Protein AF-A0A8R2B9D4-F1 (afdb_monomer_lite)

Foldseek 3Di:
DDPVVVVVVVVVVVVVVVVVVVPPPPDDPQAADQFQVSDDPQWTFDADPDAQGHTHTDGDDDPPDDDDPPPVVDAFDFDWHAHPVRDIDTHRD

Sequence (93 aa):
MNTNIMGKLSLVAVTILVATVAAYPSKPSFLGCQSSEDCGMDECCVLGMMRYSVPTCRPLGEEGDTCRPNSGDVQPQNVTVTYPDGSSADLYV

Secondary structure (DSSP, 8-state):
--HHHHHHHHHHHHHHHHHHHHHS-SS-TT---SBGGGS-TTEEEE--SSTTPPPEEEEPPPTT--PPTTTTT----EEEEE-TTS-EEEEE-

InterPro domains:
  IPR023569 Prokineticin domain [PF06607] (13-74)

Structure (mmCIF, N/CA/C/O backbone):
data_AF-A0A8R2B9D4-F1
#
_entry.id   AF-A0A8R2B9D4-F1
#
loop_
_atom_site.group_PDB
_atom_site.id
_atom_site.type_symbol
_atom_site.label_atom_id
_atom_site.label_alt_id
_atom_site.label_comp_id
_atom_site.label_asym_id
_atom_site.label_entity_id
_atom_site.label_seq_id
_atom_site.pdbx_PDB_ins_code
_atom_site.Cartn_x
_atom_site.Cartn_y
_atom_site.Cartn_z
_atom_site.occupancy
_atom_site.B_iso_or_equiv
_atom_site.auth_seq_id
_atom_site.auth_comp_id
_atom_site.auth_asym_id
_atom_site.auth_atom_id
_atom_site.pdbx_PDB_model_num
ATOM 1 N N . MET A 1 1 ? 1.438 21.788 -50.407 1.00 53.47 1 MET A N 1
ATOM 2 C CA . MET A 1 1 ? 0.931 21.199 -49.146 1.00 53.47 1 MET A CA 1
ATOM 3 C C . MET A 1 1 ? 0.989 22.282 -48.077 1.00 53.47 1 MET A C 1
ATOM 5 O O . MET A 1 1 ? 2.024 22.917 -47.956 1.00 53.47 1 MET A O 1
ATOM 9 N N . ASN A 1 2 ? -0.133 22.601 -47.429 1.00 56.62 2 ASN A N 1
ATOM 10 C CA . ASN A 1 2 ? -0.308 23.854 -46.682 1.00 56.62 2 ASN A CA 1
ATOM 11 C C . ASN A 1 2 ? 0.328 23.760 -45.279 1.00 56.62 2 ASN A C 1
ATOM 13 O O . ASN A 1 2 ? -0.029 22.865 -44.515 1.00 56.62 2 ASN A O 1
ATOM 17 N N . THR A 1 3 ? 1.232 24.672 -44.911 1.00 63.44 3 THR A N 1
ATOM 18 C CA . THR A 1 3 ? 1.980 24.657 -43.630 1.00 63.44 3 THR A CA 1
ATOM 19 C C . THR A 1 3 ? 1.054 24.632 -42.404 1.00 63.44 3 THR A C 1
ATOM 21 O O . THR A 1 3 ? 1.354 24.004 -41.392 1.00 63.44 3 THR A O 1
ATOM 24 N N . ASN A 1 4 ? -0.139 25.219 -42.541 1.00 65.94 4 ASN A N 1
ATOM 25 C CA . ASN A 1 4 ? -1.204 25.219 -41.534 1.00 65.94 4 ASN A CA 1
ATOM 26 C C . ASN A 1 4 ? -1.827 23.834 -41.276 1.00 65.94 4 ASN A C 1
ATOM 28 O O . ASN A 1 4 ? -2.307 23.568 -40.177 1.00 65.94 4 ASN A O 1
ATOM 32 N N . ILE A 1 5 ? -1.837 22.950 -42.277 1.00 65.75 5 ILE A N 1
ATOM 33 C CA . ILE A 1 5 ? -2.371 21.585 -42.159 1.00 65.75 5 ILE A CA 1
ATOM 34 C C . ILE A 1 5 ? -1.359 20.690 -41.437 1.00 65.75 5 ILE A C 1
ATOM 36 O O . ILE A 1 5 ? -1.740 19.960 -40.526 1.00 65.75 5 ILE A O 1
ATOM 40 N N . MET A 1 6 ? -0.069 20.817 -41.766 1.00 63.06 6 MET A N 1
ATOM 41 C CA . MET A 1 6 ? 1.009 20.053 -41.124 1.00 63.06 6 MET A CA 1
ATOM 42 C C . MET A 1 6 ? 1.119 20.362 -39.620 1.00 63.06 6 MET A C 1
ATOM 44 O O . MET A 1 6 ? 1.242 19.450 -38.808 1.00 63.06 6 MET A O 1
ATOM 48 N N . GLY A 1 7 ? 0.996 21.640 -39.235 1.00 70.94 7 GLY A N 1
ATOM 49 C CA . GLY A 1 7 ? 1.021 22.057 -37.827 1.00 70.94 7 GLY A CA 1
ATOM 50 C C . GLY A 1 7 ? -0.161 21.524 -37.011 1.00 70.94 7 GLY A C 1
ATOM 51 O O . GLY A 1 7 ? 0.023 21.089 -35.877 1.00 70.94 7 GLY A O 1
ATOM 52 N N . LYS A 1 8 ? -1.365 21.482 -37.601 1.00 75.62 8 LYS A N 1
ATOM 53 C CA . LYS A 1 8 ? -2.556 20.903 -36.956 1.00 75.62 8 LYS A CA 1
ATOM 54 C C . LYS A 1 8 ? -2.450 19.384 -36.796 1.00 75.62 8 LYS A C 1
ATOM 56 O O . LYS A 1 8 ? -2.819 18.873 -35.745 1.00 75.62 8 LYS A O 1
ATOM 61 N N . LEU A 1 9 ? -1.910 18.682 -37.794 1.00 74.50 9 LEU A N 1
ATOM 62 C CA . LEU A 1 9 ? -1.646 17.238 -37.725 1.00 74.50 9 LEU A CA 1
ATOM 63 C C . LEU A 1 9 ? -0.643 16.887 -36.617 1.00 74.50 9 LEU A C 1
ATOM 65 O O . LEU A 1 9 ? -0.902 15.967 -35.845 1.00 74.50 9 LEU A O 1
ATOM 69 N N . SER A 1 10 ? 0.444 17.654 -36.479 1.00 78.94 10 SER A N 1
ATOM 70 C CA . SER A 1 10 ? 1.395 17.477 -35.371 1.00 78.94 10 SER A CA 1
ATOM 71 C C . SER A 1 10 ? 0.752 17.703 -34.003 1.00 78.94 10 SER A C 1
ATOM 73 O O . SER A 1 10 ? 0.984 16.926 -33.084 1.00 78.94 10 SER A O 1
ATOM 75 N N . LEU A 1 11 ? -0.080 18.739 -33.858 1.00 81.88 11 LEU A N 1
ATOM 76 C CA . LEU A 1 11 ? -0.754 19.036 -32.591 1.00 81.88 11 LEU A CA 1
ATOM 77 C C . LEU A 1 11 ? -1.718 17.916 -32.177 1.00 81.88 11 LEU A C 1
ATOM 79 O O . LEU A 1 11 ? -1.718 17.515 -31.019 1.00 81.88 11 LEU A O 1
ATOM 83 N N . VAL A 1 12 ? -2.484 17.379 -33.131 1.00 85.31 12 VAL A N 1
ATOM 84 C CA . VAL A 1 12 ? -3.389 16.241 -32.901 1.00 85.31 12 VAL A CA 1
ATOM 85 C C . VAL A 1 12 ? -2.612 14.974 -32.535 1.00 85.31 12 VAL A C 1
ATOM 87 O O . VAL A 1 12 ? -3.015 14.242 -31.638 1.00 85.31 12 VAL A O 1
ATOM 90 N N . ALA A 1 13 ? -1.478 14.713 -33.187 1.00 82.81 13 ALA A N 1
ATOM 91 C CA . ALA A 1 13 ? -0.651 13.556 -32.855 1.00 82.81 13 ALA A CA 1
ATOM 92 C C . ALA A 1 13 ? -0.100 13.638 -31.420 1.00 82.81 13 ALA A C 1
ATOM 94 O O . ALA A 1 13 ? -0.147 12.650 -30.691 1.00 82.81 13 ALA A O 1
ATOM 95 N N . VAL A 1 14 ? 0.365 14.817 -30.992 1.00 85.50 14 VAL A N 1
ATOM 96 C CA . VAL A 1 14 ? 0.884 15.035 -29.631 1.00 85.50 14 VAL A CA 1
ATOM 97 C C . VAL A 1 14 ? -0.216 14.879 -28.582 1.00 85.50 14 VAL A C 1
ATOM 99 O O . VAL A 1 14 ? 0.011 14.227 -27.565 1.00 85.50 14 VAL A O 1
ATOM 102 N N . THR A 1 15 ? -1.416 15.418 -28.815 1.00 82.19 15 THR A N 1
ATOM 103 C CA . THR A 1 15 ? -2.524 15.280 -27.856 1.00 82.19 15 THR A CA 1
ATOM 104 C C . THR A 1 15 ? -2.993 13.835 -27.715 1.00 82.19 15 THR A C 1
ATOM 106 O O . THR A 1 15 ? -3.253 13.398 -26.595 1.00 82.19 15 THR A O 1
ATOM 109 N N . ILE A 1 16 ? -3.040 13.070 -28.811 1.00 83.31 16 ILE A N 1
ATOM 110 C CA . ILE A 1 16 ? -3.340 11.632 -28.767 1.00 83.31 16 ILE A CA 1
ATOM 111 C C . ILE A 1 16 ? -2.278 10.895 -27.948 1.00 83.31 16 ILE A C 1
ATOM 113 O O . ILE A 1 16 ? -2.622 10.098 -27.078 1.00 83.31 16 ILE A O 1
ATOM 117 N N . LEU A 1 17 ? -0.995 11.192 -28.174 1.00 81.00 17 LEU A N 1
ATOM 118 C CA . LEU A 1 17 ? 0.099 10.550 -27.450 1.00 81.00 17 LEU A CA 1
ATOM 119 C C . LEU A 1 17 ? -0.012 10.804 -25.941 1.00 81.00 17 LEU A C 1
ATOM 121 O O . LEU A 1 17 ? -0.009 9.845 -25.176 1.00 81.00 17 LEU A O 1
ATOM 125 N N . VAL A 1 18 ? -0.228 12.055 -25.517 1.00 80.19 18 VAL A N 1
ATOM 126 C CA . VAL A 1 18 ? -0.400 12.428 -24.098 1.00 80.19 18 VAL A CA 1
ATOM 127 C C . VAL A 1 18 ? -1.608 11.730 -23.461 1.00 80.19 18 VAL A C 1
ATOM 129 O O . VAL A 1 18 ? -1.497 11.203 -22.354 1.00 80.19 18 VAL A O 1
ATOM 132 N N . ALA A 1 19 ? -2.742 11.670 -24.164 1.00 75.75 19 ALA A N 1
ATOM 133 C CA . ALA A 1 19 ? -3.940 10.994 -23.671 1.00 75.75 19 ALA A CA 1
ATOM 134 C C . ALA A 1 19 ? -3.719 9.486 -23.476 1.00 75.75 19 ALA A C 1
ATOM 136 O O . ALA A 1 19 ? -4.200 8.921 -22.497 1.00 75.75 19 ALA A O 1
ATOM 137 N N . THR A 1 20 ? -2.959 8.838 -24.368 1.00 74.81 20 THR A N 1
ATOM 138 C CA . THR A 1 20 ? -2.646 7.414 -24.202 1.00 74.81 20 THR A CA 1
ATOM 139 C C . THR A 1 20 ? -1.786 7.162 -22.968 1.00 74.81 20 THR A C 1
ATOM 141 O O . THR A 1 20 ? -2.127 6.264 -22.211 1.00 74.81 20 THR A O 1
ATOM 144 N N . VAL A 1 21 ? -0.753 7.977 -22.694 1.00 71.75 21 VAL A N 1
ATOM 145 C CA . VAL A 1 21 ? 0.118 7.794 -21.509 1.00 71.75 21 VAL A CA 1
ATOM 146 C C . VAL A 1 21 ? -0.665 7.874 -20.198 1.00 71.75 21 VAL A C 1
ATOM 148 O O . VAL A 1 21 ? -0.430 7.075 -19.301 1.00 71.75 21 VAL A O 1
ATOM 151 N N . ALA A 1 22 ? -1.625 8.798 -20.114 1.00 68.75 22 ALA A N 1
ATOM 152 C CA . ALA A 1 22 ? -2.488 8.959 -18.944 1.00 68.75 22 ALA A CA 1
ATOM 153 C C . ALA A 1 22 ? -3.517 7.824 -18.772 1.00 68.75 22 ALA A C 1
ATOM 155 O O . ALA A 1 22 ? -4.014 7.616 -17.670 1.00 68.75 22 ALA A O 1
ATOM 156 N N . ALA A 1 23 ? -3.852 7.111 -19.852 1.00 65.31 23 ALA A N 1
ATOM 157 C CA . ALA A 1 23 ? -4.829 6.026 -19.845 1.00 65.31 23 ALA A CA 1
ATOM 158 C C . ALA A 1 23 ? -4.203 4.633 -19.666 1.00 65.31 23 ALA A C 1
ATOM 160 O O . ALA A 1 23 ? -4.943 3.673 -19.438 1.00 65.31 23 ALA A O 1
ATOM 161 N N . TYR A 1 24 ? -2.875 4.486 -19.778 1.00 67.06 24 TYR A N 1
ATOM 162 C CA . TYR A 1 24 ? -2.247 3.204 -19.466 1.00 67.06 24 TYR A CA 1
ATOM 163 C C . TYR A 1 24 ? -2.423 2.914 -17.976 1.00 67.06 24 TYR A C 1
ATOM 165 O O . TYR A 1 24 ? -2.079 3.763 -17.150 1.00 67.06 24 TYR A O 1
ATOM 173 N N . PRO A 1 25 ? -2.938 1.725 -17.616 1.00 64.31 25 PRO A N 1
ATOM 174 C CA . PRO A 1 25 ? -3.023 1.337 -16.223 1.00 64.31 25 PRO A CA 1
ATOM 175 C C . PRO A 1 25 ? -1.604 1.315 -15.655 1.00 64.31 25 PRO A C 1
ATOM 177 O O . PRO A 1 25 ? -0.767 0.513 -16.065 1.00 64.31 25 PRO A O 1
ATOM 180 N N . SER A 1 26 ? -1.339 2.219 -14.717 1.00 67.50 26 SER A N 1
ATOM 181 C CA . SER A 1 26 ? -0.070 2.303 -13.992 1.00 67.50 26 SER A CA 1
ATOM 182 C C . SER A 1 26 ? 0.142 1.121 -13.045 1.00 67.50 26 SER A C 1
ATOM 184 O O . SER A 1 26 ? 1.246 0.944 -12.537 1.00 67.50 26 SER A O 1
ATOM 186 N N . LYS A 1 27 ? -0.899 0.304 -12.823 1.00 73.12 27 LYS A N 1
ATOM 187 C CA . LYS A 1 27 ? -0.880 -0.835 -11.907 1.00 73.12 27 LYS A CA 1
ATOM 188 C C . LYS A 1 27 ? -0.927 -2.188 -12.629 1.00 73.12 27 LYS A C 1
ATOM 190 O O . LYS A 1 27 ? -1.596 -2.305 -13.662 1.00 73.12 27 LYS A O 1
ATOM 195 N N . PRO A 1 28 ? -0.302 -3.236 -12.061 1.00 78.94 28 PRO A N 1
ATOM 196 C CA . PRO A 1 28 ? -0.488 -4.604 -12.531 1.00 78.94 28 PRO A CA 1
ATOM 197 C C . PRO A 1 28 ? -1.972 -4.998 -12.519 1.00 78.94 28 PRO A C 1
ATOM 199 O O . PRO A 1 28 ? -2.710 -4.660 -11.595 1.00 78.94 28 PRO A O 1
ATOM 202 N N . SER A 1 29 ? -2.425 -5.744 -13.529 1.00 80.94 29 SER A N 1
ATOM 203 C CA . SER A 1 29 ? -3.842 -6.122 -13.677 1.00 80.94 29 SER A CA 1
ATOM 204 C C . SER A 1 29 ? -4.362 -7.037 -12.564 1.00 80.94 29 SER A C 1
ATOM 206 O O . SER A 1 29 ? -5.565 -7.087 -12.326 1.00 80.94 29 SER A O 1
ATOM 208 N N . PHE A 1 30 ? -3.468 -7.745 -11.874 1.00 84.06 30 PHE A N 1
ATOM 209 C CA . PHE A 1 30 ? -3.794 -8.588 -10.724 1.00 84.06 30 PHE A CA 1
ATOM 210 C C . PHE A 1 30 ? -3.863 -7.811 -9.399 1.00 84.06 30 PHE A C 1
ATOM 212 O O . PHE A 1 30 ? -4.206 -8.393 -8.371 1.00 84.06 30 PHE A O 1
ATOM 219 N N . LEU A 1 31 ? -3.500 -6.524 -9.391 1.00 88.12 31 LEU A N 1
ATOM 220 C CA . LEU A 1 31 ? -3.433 -5.713 -8.182 1.00 88.12 31 LEU A CA 1
ATOM 221 C C . LEU A 1 31 ? -4.844 -5.266 -7.762 1.00 88.12 31 LEU A C 1
ATOM 223 O O . LEU A 1 31 ? -5.529 -4.577 -8.525 1.00 88.12 31 LEU A O 1
ATOM 227 N N . GLY A 1 32 ? -5.263 -5.629 -6.545 1.00 90.06 32 GLY A N 1
ATOM 228 C CA . GLY A 1 32 ? -6.579 -5.281 -6.000 1.00 90.06 32 GLY A CA 1
ATOM 229 C C . GLY A 1 32 ? -6.742 -3.773 -5.793 1.00 90.06 32 GLY A C 1
ATOM 230 O O . GLY A 1 32 ? -7.303 -3.090 -6.652 1.00 90.06 32 GLY A O 1
ATOM 231 N N . CYS A 1 33 ? -6.206 -3.256 -4.687 1.00 92.94 33 CYS A N 1
ATOM 232 C CA . CYS A 1 33 ? -6.231 -1.833 -4.320 1.00 92.94 33 CYS A CA 1
ATOM 233 C C . CYS A 1 33 ? -4.809 -1.251 -4.191 1.00 92.94 33 CYS A C 1
ATOM 235 O O . CYS A 1 33 ? -3.852 -1.994 -3.981 1.00 92.94 33 CYS A O 1
ATOM 237 N N . GLN A 1 34 ? -4.660 0.064 -4.350 1.00 92.88 34 GLN A N 1
ATOM 238 C CA . GLN A 1 34 ? -3.421 0.816 -4.102 1.00 92.88 34 GLN A CA 1
ATOM 239 C C . GLN A 1 34 ? -3.537 1.711 -2.870 1.00 92.88 34 GLN A C 1
ATOM 241 O O . GLN A 1 34 ? -2.556 1.850 -2.145 1.00 92.88 34 GLN A O 1
ATOM 246 N N . SER A 1 35 ? -4.716 2.278 -2.615 1.00 92.69 35 SER A N 1
ATOM 247 C CA . SER A 1 35 ? -5.031 3.001 -1.382 1.00 92.69 35 SER A CA 1
ATOM 248 C C . 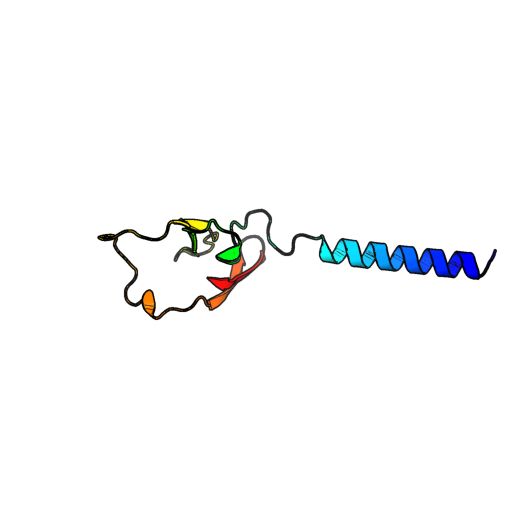SER A 1 35 ? -6.428 2.637 -0.884 1.00 92.69 35 SER A C 1
ATOM 250 O O . SER A 1 35 ? -7.222 2.022 -1.598 1.00 92.69 35 SER A O 1
ATOM 252 N N . SER A 1 36 ? -6.753 3.012 0.354 1.00 93.44 36 SER A N 1
ATOM 253 C CA . SER A 1 36 ? -8.106 2.822 0.900 1.00 93.44 36 SER A CA 1
ATOM 254 C C . SER A 1 36 ? -9.183 3.617 0.148 1.00 93.44 36 SER A C 1
ATOM 256 O O . SER A 1 36 ? -10.356 3.297 0.278 1.00 93.44 36 SER A O 1
ATOM 258 N N . GLU A 1 37 ? -8.810 4.605 -0.674 1.00 92.94 37 GLU A N 1
ATOM 259 C CA . GLU A 1 37 ? -9.749 5.347 -1.533 1.00 92.94 37 GLU A CA 1
ATOM 260 C C . GLU A 1 37 ? -10.279 4.492 -2.695 1.00 92.94 37 GLU A C 1
ATOM 262 O O . GLU A 1 37 ? -11.315 4.816 -3.273 1.00 92.94 37 GLU A O 1
ATOM 267 N N . ASP A 1 38 ? -9.597 3.387 -3.019 1.00 92.94 38 ASP A N 1
ATOM 268 C CA . ASP A 1 38 ? -10.068 2.402 -3.996 1.00 92.94 38 ASP A CA 1
ATOM 269 C C . ASP A 1 38 ? -11.173 1.484 -3.425 1.00 92.94 38 ASP A C 1
ATOM 271 O O . ASP A 1 38 ? -11.760 0.696 -4.172 1.00 92.94 38 ASP A O 1
ATOM 275 N N . CYS A 1 39 ? -11.431 1.540 -2.112 1.00 94.12 39 CYS A N 1
ATOM 276 C CA . CYS A 1 39 ? -12.334 0.643 -1.388 1.00 94.12 39 CYS A CA 1
ATOM 277 C C . CYS A 1 39 ? -13.651 1.333 -0.976 1.00 94.12 39 CYS A C 1
ATOM 279 O O . CYS A 1 39 ? -13.824 2.543 -1.132 1.00 94.12 39 CYS A O 1
ATOM 281 N N . GLY A 1 40 ? -14.619 0.553 -0.475 1.00 95.00 40 GLY A N 1
ATOM 282 C CA . GLY A 1 40 ? -15.872 1.091 0.060 1.00 95.00 40 GLY A CA 1
ATOM 283 C C . GLY A 1 40 ? -15.684 1.960 1.313 1.00 95.00 40 GLY A C 1
ATOM 284 O O . GLY A 1 40 ? -14.624 1.963 1.929 1.00 95.00 40 GLY A O 1
ATOM 285 N N . MET A 1 41 ? -16.742 2.678 1.719 1.00 91.94 41 MET A N 1
ATOM 286 C CA . MET A 1 41 ? -16.697 3.609 2.864 1.00 91.94 41 MET A CA 1
ATOM 287 C C . MET A 1 41 ? -16.268 2.954 4.189 1.00 91.94 41 MET A C 1
ATOM 289 O O . MET A 1 41 ? -15.587 3.599 4.980 1.00 91.94 41 MET A O 1
ATOM 293 N N . ASP A 1 42 ? -16.638 1.690 4.408 1.00 92.44 42 ASP A N 1
ATOM 294 C CA . ASP A 1 42 ? -16.326 0.924 5.625 1.00 92.44 42 ASP A CA 1
ATOM 295 C C . ASP A 1 42 ? -15.246 -0.144 5.382 1.00 92.44 42 ASP A C 1
ATOM 297 O O . ASP A 1 42 ? -15.178 -1.159 6.079 1.00 92.44 42 ASP A O 1
ATOM 301 N N . GLU A 1 43 ? -14.406 0.058 4.368 1.00 94.25 43 GLU A N 1
ATOM 302 C CA . GLU A 1 43 ? -13.312 -0.839 4.014 1.00 94.25 43 GLU A CA 1
ATOM 303 C C . GLU A 1 43 ? -11.974 -0.094 3.959 1.00 94.25 43 GLU A C 1
ATOM 305 O O . GLU A 1 43 ? -11.899 1.095 3.659 1.00 94.25 43 GLU A O 1
ATOM 310 N N . CYS A 1 44 ? -10.883 -0.812 4.209 1.00 91.31 44 CYS A N 1
ATOM 311 C CA . CYS A 1 44 ? -9.527 -0.317 4.028 1.00 91.31 44 CYS A CA 1
ATOM 312 C C . CYS A 1 44 ? -8.722 -1.233 3.104 1.00 91.31 44 CYS A C 1
ATOM 314 O O . CYS A 1 44 ? -8.946 -2.447 3.034 1.00 91.31 44 CYS A O 1
ATOM 316 N N . CYS A 1 45 ? -7.769 -0.647 2.381 1.00 93.50 45 CYS A N 1
ATOM 317 C CA . CYS A 1 45 ? -6.842 -1.412 1.564 1.00 93.50 45 CYS A CA 1
ATOM 318 C C . CYS A 1 45 ? -5.756 -2.008 2.460 1.00 93.50 45 CYS A C 1
ATOM 320 O O . CYS A 1 45 ? -4.990 -1.277 3.081 1.00 93.50 45 CYS A O 1
ATOM 322 N N . VAL A 1 46 ? -5.678 -3.338 2.533 1.00 92.12 46 VAL A N 1
ATOM 323 C CA . VAL A 1 46 ? -4.725 -4.025 3.412 1.00 92.12 46 VAL A CA 1
ATOM 324 C C . VAL A 1 46 ? -3.748 -4.849 2.589 1.00 92.12 46 VAL A C 1
ATOM 326 O O . VAL A 1 46 ? -4.145 -5.712 1.799 1.00 92.12 46 VAL A O 1
ATOM 329 N N . LEU A 1 47 ? -2.453 -4.639 2.829 1.00 92.88 47 LEU A N 1
ATOM 330 C CA . LEU A 1 47 ? -1.397 -5.518 2.340 1.00 92.88 47 LEU A CA 1
ATOM 331 C C . LEU A 1 47 ? -1.135 -6.638 3.355 1.00 92.88 47 LEU A C 1
ATOM 333 O O . LEU A 1 47 ? -0.802 -6.397 4.516 1.00 92.88 47 LEU A O 1
ATOM 337 N N . GLY A 1 48 ? -1.275 -7.885 2.905 1.00 89.94 48 GLY A N 1
ATOM 338 C CA . GLY A 1 48 ? -0.964 -9.055 3.724 1.00 89.94 48 GLY A CA 1
ATOM 339 C C . GLY A 1 48 ? 0.501 -9.094 4.178 1.00 89.94 48 GLY A C 1
ATOM 340 O O . GLY A 1 48 ? 1.399 -8.575 3.521 1.00 89.94 48 GLY A O 1
ATOM 341 N N . MET A 1 49 ? 0.763 -9.775 5.295 1.00 87.12 49 MET A N 1
ATOM 342 C CA . MET A 1 49 ? 2.112 -9.888 5.875 1.00 87.12 49 MET A CA 1
ATOM 343 C C . MET A 1 49 ? 3.007 -10.930 5.175 1.00 87.12 49 MET A C 1
ATOM 345 O O . MET A 1 49 ? 4.156 -11.128 5.571 1.00 87.12 49 MET A O 1
ATOM 349 N N . MET A 1 50 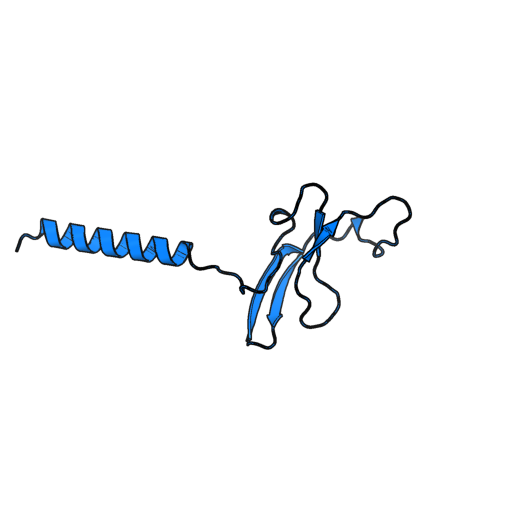? 2.493 -11.622 4.156 1.00 90.44 50 MET A N 1
ATOM 350 C CA . MET A 1 50 ? 3.225 -12.649 3.414 1.00 90.44 50 MET A CA 1
ATOM 351 C C . MET A 1 50 ? 3.977 -12.039 2.224 1.00 90.44 50 MET A C 1
ATOM 353 O O . MET A 1 50 ? 3.626 -10.973 1.712 1.00 90.44 50 MET A O 1
ATOM 357 N N . ARG A 1 51 ? 5.018 -12.722 1.737 1.00 89.81 51 ARG A N 1
ATOM 358 C CA . ARG A 1 51 ? 5.689 -12.299 0.499 1.00 89.81 51 ARG A CA 1
ATOM 359 C C . ARG A 1 51 ? 4.736 -12.415 -0.681 1.00 89.81 51 ARG A C 1
ATOM 361 O O . ARG A 1 51 ? 3.986 -13.383 -0.766 1.00 89.81 51 ARG A O 1
ATOM 368 N N . TYR A 1 52 ? 4.817 -11.441 -1.585 1.00 90.19 52 TYR A N 1
ATOM 369 C CA . TYR A 1 52 ? 3.981 -11.373 -2.786 1.00 90.19 52 TYR A CA 1
ATOM 370 C C . TYR A 1 52 ? 2.478 -11.293 -2.480 1.00 90.19 52 TYR A C 1
ATOM 372 O O . TYR A 1 52 ? 1.654 -11.673 -3.309 1.00 90.19 52 TYR A O 1
ATOM 380 N N . SER A 1 53 ? 2.120 -10.795 -1.289 1.00 92.31 53 SER A N 1
ATOM 381 C CA . SER A 1 53 ? 0.732 -10.485 -0.951 1.00 92.31 53 SER A CA 1
ATOM 382 C C . SER A 1 53 ? 0.150 -9.505 -1.963 1.00 92.31 53 SER A C 1
ATOM 384 O O . SER A 1 53 ? 0.791 -8.520 -2.338 1.00 92.31 53 SER A O 1
ATOM 386 N N . VAL A 1 54 ? -1.084 -9.764 -2.382 1.00 93.31 54 VAL A N 1
ATOM 387 C CA . VAL A 1 54 ? -1.849 -8.828 -3.202 1.00 93.31 54 VAL A CA 1
ATOM 388 C C . VAL A 1 54 ? -2.699 -7.968 -2.262 1.00 93.31 54 VAL A C 1
ATOM 390 O O . VAL A 1 54 ? -3.435 -8.529 -1.442 1.00 93.31 54 VAL A O 1
ATOM 393 N N . PRO A 1 55 ? -2.591 -6.631 -2.329 1.00 93.94 55 PRO A N 1
ATOM 394 C CA . PRO A 1 55 ? -3.404 -5.741 -1.507 1.00 93.94 55 PRO A CA 1
ATOM 395 C C . PRO A 1 55 ? -4.891 -5.923 -1.832 1.00 93.94 55 PRO A C 1
ATOM 397 O O . PRO A 1 55 ? -5.271 -6.042 -2.999 1.00 93.94 55 PRO A O 1
ATOM 400 N N . THR A 1 56 ? -5.728 -5.991 -0.798 1.00 94.44 56 THR A N 1
ATOM 401 C CA . THR A 1 56 ? -7.165 -6.284 -0.924 1.00 94.44 56 THR A CA 1
ATOM 402 C C . THR A 1 56 ? -7.980 -5.379 -0.003 1.00 94.44 56 THR A C 1
ATOM 404 O O . THR A 1 56 ? -7.552 -5.119 1.121 1.00 94.44 56 THR A O 1
ATOM 407 N N . CYS A 1 57 ? -9.165 -4.953 -0.450 1.00 94.38 57 CYS A N 1
ATOM 408 C CA . CYS A 1 57 ? -10.132 -4.263 0.403 1.00 94.38 57 CYS A CA 1
ATOM 409 C C . CYS A 1 57 ? -10.660 -5.216 1.482 1.00 94.38 57 CYS A C 1
ATOM 411 O O . CYS A 1 57 ? -11.044 -6.356 1.199 1.00 94.38 57 CYS A O 1
ATOM 413 N N . ARG A 1 58 ? -10.625 -4.771 2.735 1.00 93.12 58 ARG A N 1
ATOM 414 C CA . ARG A 1 58 ? -11.141 -5.503 3.891 1.00 93.12 58 ARG A CA 1
ATOM 415 C C . ARG A 1 58 ? -12.053 -4.592 4.701 1.00 93.12 58 ARG A C 1
ATOM 417 O O . ARG A 1 58 ? -11.717 -3.420 4.832 1.00 93.12 58 ARG A O 1
ATOM 424 N N . PRO A 1 59 ? -13.154 -5.112 5.263 1.00 93.62 59 PRO A N 1
ATOM 425 C CA . PRO A 1 59 ? -14.001 -4.328 6.148 1.00 93.62 59 PRO A CA 1
ATOM 426 C C . PRO A 1 59 ? -13.223 -3.885 7.387 1.00 93.62 59 PRO A C 1
ATOM 428 O O . PRO A 1 59 ? -12.292 -4.567 7.831 1.00 93.62 59 PRO A O 1
ATOM 431 N N . LEU A 1 60 ? -13.618 -2.744 7.944 1.00 89.62 60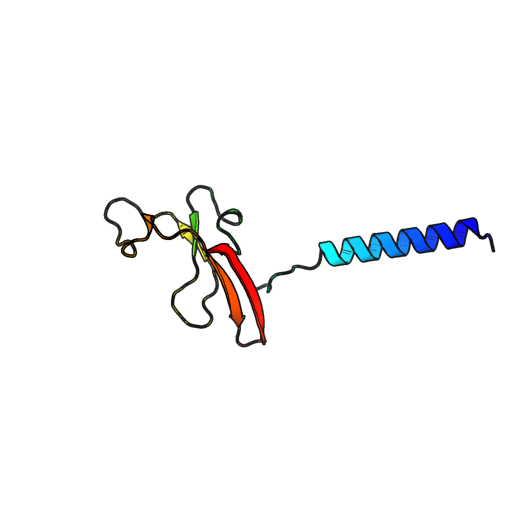 LEU A N 1
ATOM 432 C CA . LEU A 1 60 ? -13.166 -2.307 9.259 1.00 89.62 60 LEU A CA 1
ATOM 433 C C . LEU A 1 60 ? -13.537 -3.362 10.312 1.00 89.62 60 LEU A C 1
ATOM 435 O O . LEU A 1 60 ? -14.606 -3.964 10.248 1.00 89.62 60 LEU A O 1
ATOM 439 N N . GLY A 1 61 ? -12.629 -3.593 11.263 1.00 87.94 61 GLY A N 1
ATOM 440 C CA . GLY A 1 61 ? -12.872 -4.527 12.362 1.00 87.94 61 GLY A CA 1
ATOM 441 C C . GLY A 1 61 ? -13.974 -4.029 13.295 1.00 87.94 61 GLY A C 1
ATOM 442 O O . GLY A 1 61 ? -14.127 -2.823 13.505 1.00 87.94 61 GLY A O 1
ATOM 443 N N . GLU A 1 62 ? -14.716 -4.965 13.870 1.00 90.06 62 GLU A N 1
ATOM 444 C CA . GLU A 1 62 ? -15.808 -4.705 14.800 1.00 90.06 62 GLU A CA 1
ATOM 445 C C . GLU A 1 62 ? -15.335 -4.763 16.262 1.00 90.06 62 GLU A C 1
ATOM 447 O O . GLU A 1 62 ? -14.211 -5.159 16.589 1.00 90.06 62 GLU A O 1
ATOM 452 N N . GLU A 1 63 ? -16.204 -4.349 17.184 1.00 89.06 63 GLU A N 1
ATOM 453 C CA . GLU A 1 63 ? -15.915 -4.465 18.610 1.00 89.06 63 GLU A CA 1
ATOM 454 C C . GLU A 1 63 ? -15.728 -5.938 19.007 1.00 89.06 63 GLU A C 1
ATOM 456 O O . GLU A 1 63 ? -16.589 -6.783 18.770 1.00 89.06 63 GLU A O 1
ATOM 461 N N . GLY A 1 64 ? -14.592 -6.238 19.640 1.00 90.06 64 GLY A N 1
ATOM 462 C CA . GLY A 1 64 ? -14.217 -7.599 20.027 1.00 90.06 64 GLY A CA 1
ATOM 463 C C . GLY A 1 64 ? -13.322 -8.319 19.018 1.00 90.06 64 GLY A C 1
ATOM 464 O O . GLY A 1 64 ? -12.780 -9.375 19.357 1.00 90.06 64 GLY A O 1
ATOM 465 N N . ASP A 1 65 ? -13.091 -7.744 17.834 1.00 88.88 65 ASP A N 1
ATOM 466 C CA . ASP A 1 65 ? -12.142 -8.304 16.879 1.00 88.88 65 ASP A CA 1
ATOM 467 C C . ASP A 1 65 ? -10.700 -8.209 17.372 1.00 88.88 65 ASP A C 1
ATOM 469 O O . ASP A 1 65 ? -10.277 -7.295 18.087 1.00 88.88 65 ASP A O 1
ATOM 473 N N . THR A 1 66 ? -9.898 -9.173 16.926 1.00 86.38 66 THR A N 1
ATOM 474 C CA . THR A 1 66 ? -8.455 -9.113 17.134 1.00 86.38 66 THR A CA 1
ATOM 475 C C . THR A 1 66 ? -7.857 -8.072 16.199 1.00 86.38 66 THR A C 1
ATOM 477 O O . THR A 1 66 ? -7.762 -8.283 14.991 1.00 86.38 66 THR A O 1
ATOM 480 N N . CYS A 1 67 ? -7.397 -6.961 16.764 1.00 81.19 67 CYS A 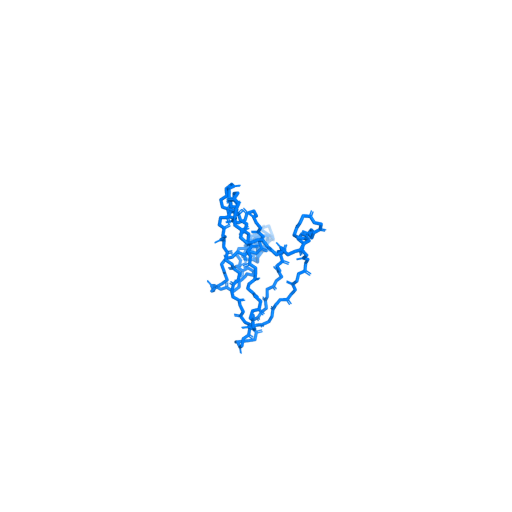N 1
ATOM 481 C CA . CYS A 1 67 ? -6.658 -5.944 16.033 1.00 81.19 67 CYS A CA 1
ATOM 482 C C . CYS A 1 67 ? -5.143 -6.170 16.127 1.00 81.19 67 CYS A C 1
ATOM 484 O O . CYS A 1 67 ? -4.621 -6.809 17.048 1.00 81.19 67 CYS A O 1
ATOM 486 N N . ARG A 1 68 ? -4.402 -5.620 15.160 1.00 77.81 68 ARG A N 1
ATOM 487 C CA . ARG A 1 68 ? -2.944 -5.552 15.264 1.00 77.81 68 ARG A CA 1
ATOM 488 C C . ARG A 1 68 ? -2.599 -4.551 16.375 1.00 77.81 68 ARG A C 1
ATOM 490 O O . ARG A 1 68 ? -3.082 -3.421 16.320 1.00 77.81 68 ARG A O 1
ATOM 497 N N . PRO A 1 69 ? -1.761 -4.910 17.360 1.00 76.81 69 PRO A N 1
ATOM 498 C CA . PRO A 1 69 ? -1.395 -3.975 18.416 1.00 76.81 69 PRO A CA 1
ATOM 499 C C . PRO A 1 69 ? -0.772 -2.704 17.818 1.00 76.81 69 PRO A C 1
ATOM 501 O O . PRO A 1 69 ? 0.049 -2.787 16.902 1.00 76.81 69 PRO A O 1
ATOM 504 N N . ASN A 1 70 ? -1.169 -1.546 18.352 1.00 69.75 70 ASN A N 1
ATOM 505 C CA . ASN A 1 70 ? -0.808 -0.197 17.888 1.00 69.75 70 ASN A CA 1
ATOM 506 C C . ASN A 1 70 ? -1.369 0.218 16.514 1.00 69.75 70 ASN A C 1
ATOM 508 O O . ASN A 1 70 ? -0.884 1.182 15.933 1.00 69.75 70 ASN A O 1
ATOM 512 N N . SER A 1 71 ? -2.402 -0.445 15.981 1.00 68.12 71 SER A N 1
ATOM 513 C CA . SER A 1 71 ? -3.029 -0.030 14.713 1.00 68.12 71 SER A CA 1
ATOM 514 C C . SER A 1 71 ? -3.612 1.390 14.733 1.00 68.12 71 SER A C 1
ATOM 516 O O . SER A 1 71 ? -3.733 1.994 13.677 1.00 68.12 71 SER A O 1
ATOM 518 N N . GLY A 1 72 ? -3.945 1.936 15.909 1.00 64.94 72 GLY A N 1
ATOM 519 C CA . GLY A 1 72 ? -4.434 3.315 16.052 1.00 64.94 72 GLY A CA 1
ATOM 520 C C . GLY A 1 72 ? -3.372 4.397 15.822 1.00 64.94 72 GLY A C 1
ATOM 521 O O . GLY A 1 72 ? -3.721 5.524 15.486 1.00 64.94 72 GLY A O 1
ATOM 522 N N . ASP A 1 73 ? -2.087 4.054 15.954 1.00 64.56 73 ASP A N 1
ATOM 523 C CA . ASP A 1 73 ? -0.960 4.980 15.770 1.00 64.56 73 ASP A CA 1
ATOM 524 C C . ASP A 1 73 ? -0.254 4.788 14.416 1.00 64.56 73 ASP A C 1
ATOM 526 O O . ASP A 1 73 ? 0.591 5.594 14.018 1.00 64.56 73 ASP A O 1
ATOM 530 N N . VAL A 1 74 ? -0.588 3.716 13.691 1.00 67.56 74 VAL A N 1
ATOM 531 C CA . VAL A 1 74 ? -0.009 3.396 12.384 1.00 67.56 74 VAL A CA 1
ATOM 532 C C . VAL A 1 74 ? -0.796 4.136 11.308 1.00 67.56 74 VAL A C 1
ATOM 534 O O . VAL A 1 74 ? -1.881 3.722 10.913 1.00 67.56 74 VAL A O 1
ATOM 537 N N . GLN A 1 75 ? -0.240 5.247 10.827 1.00 76.81 75 GLN A N 1
ATOM 538 C CA . GLN A 1 75 ? -0.714 5.872 9.593 1.00 76.81 75 GLN A CA 1
ATOM 539 C C . GLN A 1 75 ? -0.360 5.006 8.375 1.00 76.81 75 GLN A C 1
ATOM 541 O O . GLN A 1 75 ? 0.674 4.323 8.415 1.00 76.81 75 GLN A O 1
ATOM 546 N N . PRO A 1 76 ? -1.161 5.071 7.291 1.00 82.31 76 PRO A N 1
ATOM 547 C CA . PRO A 1 76 ? -0.832 4.388 6.050 1.00 82.31 76 PRO A CA 1
ATOM 548 C C . PRO A 1 76 ? 0.542 4.836 5.548 1.00 82.31 76 PRO A C 1
ATOM 550 O O . PRO A 1 76 ? 0.915 6.013 5.648 1.00 82.31 76 PRO A O 1
ATOM 553 N N .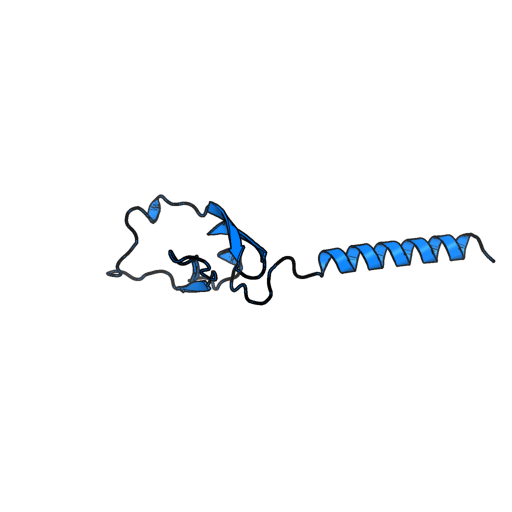 GLN A 1 77 ? 1.312 3.889 5.029 1.00 86.94 77 GLN A N 1
ATOM 554 C CA . GLN A 1 77 ? 2.685 4.095 4.600 1.00 86.94 77 GLN A CA 1
ATOM 555 C C . GLN A 1 77 ? 2.810 3.921 3.095 1.00 86.94 77 GLN A C 1
ATOM 557 O O . GLN A 1 77 ? 2.168 3.066 2.491 1.00 86.94 77 GLN A O 1
ATOM 562 N N . ASN A 1 78 ? 3.694 4.719 2.496 1.00 91.88 78 ASN A N 1
ATOM 563 C CA . ASN A 1 78 ? 4.094 4.517 1.111 1.00 91.88 78 ASN A CA 1
ATOM 564 C C . ASN A 1 78 ? 5.030 3.308 1.038 1.00 91.88 78 ASN A C 1
ATOM 566 O O . ASN A 1 78 ? 6.120 3.331 1.618 1.00 91.88 78 ASN A O 1
ATOM 570 N N . VAL A 1 79 ? 4.610 2.263 0.331 1.00 90.94 79 VAL A N 1
ATOM 571 C CA . VAL A 1 79 ? 5.360 1.013 0.191 1.00 90.94 79 VAL A CA 1
ATOM 572 C C . VAL A 1 79 ? 5.412 0.608 -1.274 1.00 90.94 79 VAL A C 1
ATOM 574 O O . VAL A 1 79 ? 4.381 0.375 -1.896 1.00 90.94 79 VAL A O 1
ATOM 577 N N . THR A 1 80 ? 6.618 0.444 -1.809 1.00 92.25 80 THR A N 1
ATOM 578 C CA . THR A 1 80 ? 6.814 -0.184 -3.118 1.00 92.25 80 THR A CA 1
ATOM 579 C C . THR A 1 80 ? 6.934 -1.694 -2.939 1.00 92.25 80 THR A C 1
ATOM 581 O O . THR A 1 80 ? 7.816 -2.179 -2.225 1.00 92.25 80 THR A O 1
ATOM 584 N N . VAL A 1 81 ? 6.063 -2.456 -3.597 1.00 91.12 81 VAL A N 1
ATOM 585 C CA . VAL A 1 81 ? 6.104 -3.924 -3.614 1.00 91.12 81 VAL A CA 1
ATOM 586 C C . VAL A 1 81 ? 6.555 -4.433 -4.977 1.00 91.12 81 VAL A C 1
ATOM 588 O O . VAL A 1 81 ? 6.203 -3.863 -6.006 1.00 91.12 81 VAL A O 1
ATOM 591 N N . THR A 1 82 ? 7.319 -5.525 -4.989 1.00 91.88 82 THR A N 1
ATOM 592 C CA . THR A 1 82 ? 7.765 -6.204 -6.215 1.00 91.88 82 THR A CA 1
ATOM 593 C C . THR A 1 82 ? 7.233 -7.632 -6.244 1.00 91.88 82 THR A C 1
ATOM 595 O O . THR A 1 82 ? 7.326 -8.363 -5.251 1.00 91.88 82 THR A O 1
ATOM 598 N N . TYR A 1 83 ? 6.700 -8.041 -7.390 1.00 91.62 83 TYR A N 1
ATOM 599 C CA . TYR A 1 83 ? 6.090 -9.347 -7.616 1.00 91.62 83 TYR A CA 1
ATOM 600 C C . TYR A 1 83 ? 7.014 -10.294 -8.401 1.00 91.62 83 TYR A C 1
ATOM 602 O O . TYR A 1 83 ? 8.001 -9.854 -8.996 1.00 91.62 83 TYR A O 1
ATOM 610 N N . PRO A 1 84 ? 6.738 -11.614 -8.402 1.00 9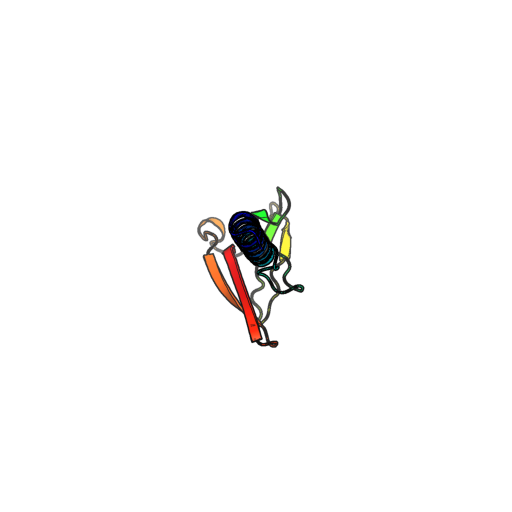2.81 84 PRO A N 1
ATOM 611 C CA . PRO A 1 84 ? 7.607 -12.600 -9.050 1.00 92.81 84 PRO A CA 1
ATOM 612 C C . PRO A 1 84 ? 7.734 -12.444 -10.570 1.00 92.81 84 PRO A C 1
ATOM 614 O O . PRO A 1 84 ? 8.712 -12.911 -11.146 1.00 92.81 84 PRO A O 1
ATOM 617 N N . ASP A 1 85 ? 6.764 -11.800 -11.219 1.00 89.94 85 ASP A N 1
ATOM 618 C CA . ASP A 1 85 ? 6.793 -11.474 -12.650 1.00 89.94 85 ASP A CA 1
ATOM 619 C C . ASP A 1 85 ? 7.677 -10.253 -12.971 1.00 89.94 85 ASP A C 1
ATOM 621 O O . ASP A 1 85 ? 7.799 -9.861 -14.129 1.00 89.94 85 ASP A O 1
ATOM 625 N N . GLY A 1 86 ? 8.305 -9.658 -11.951 1.00 89.25 86 GLY A N 1
ATOM 626 C CA . GLY A 1 86 ? 9.131 -8.461 -12.065 1.00 89.25 86 GLY A CA 1
ATOM 627 C C . GLY A 1 86 ? 8.335 -7.158 -12.070 1.00 89.25 86 GLY A C 1
ATOM 628 O O . GLY A 1 86 ? 8.945 -6.091 -12.129 1.00 89.25 86 GLY A O 1
ATOM 629 N N . SER A 1 87 ? 7.003 -7.214 -11.987 1.00 88.56 87 SER A N 1
ATOM 630 C CA . SER A 1 87 ? 6.182 -6.015 -11.852 1.00 88.56 87 SER A CA 1
ATOM 631 C C . SER A 1 87 ? 6.313 -5.409 -10.452 1.00 88.56 87 SER A C 1
ATOM 633 O O . SER A 1 87 ? 6.623 -6.096 -9.473 1.00 88.56 87 SER A O 1
ATOM 635 N N . SER A 1 88 ? 6.074 -4.105 -10.351 1.00 90.56 88 SER A N 1
ATOM 636 C CA . SER A 1 88 ? 6.067 -3.382 -9.083 1.00 90.56 88 SER A CA 1
ATOM 637 C C . SER A 1 88 ? 4.863 -2.460 -8.979 1.00 90.56 88 SER A C 1
ATOM 639 O O . SER A 1 88 ? 4.334 -2.013 -9.995 1.00 90.56 88 SER A O 1
ATOM 641 N N . ALA A 1 89 ? 4.450 -2.172 -7.750 1.00 89.81 89 ALA A N 1
ATOM 642 C CA . ALA A 1 89 ? 3.381 -1.228 -7.461 1.00 89.81 89 ALA A CA 1
ATOM 643 C C . ALA A 1 89 ? 3.726 -0.394 -6.227 1.00 89.81 89 ALA A C 1
ATOM 645 O O . ALA A 1 89 ? 4.271 -0.925 -5.256 1.00 89.81 89 ALA A O 1
ATOM 646 N N . ASP A 1 90 ? 3.378 0.887 -6.274 1.00 92.31 90 ASP A N 1
ATOM 647 C CA . ASP A 1 90 ? 3.432 1.785 -5.128 1.00 92.31 90 ASP A CA 1
ATOM 648 C C . ASP A 1 90 ? 2.073 1.766 -4.424 1.00 92.31 90 ASP A C 1
ATOM 650 O O . ASP A 1 90 ? 1.031 1.989 -5.042 1.00 92.31 90 ASP A O 1
ATOM 654 N N . LEU A 1 91 ? 2.087 1.438 -3.136 1.00 91.44 91 LEU A N 1
ATOM 655 C CA . LEU A 1 91 ? 0.908 1.282 -2.293 1.00 91.44 91 LEU A CA 1
ATOM 656 C C . LEU A 1 91 ? 0.916 2.327 -1.180 1.00 91.44 91 LEU A C 1
ATOM 658 O O . LEU A 1 91 ? 1.981 2.696 -0.684 1.00 91.44 91 LEU A O 1
ATOM 662 N N . TYR A 1 92 ? -0.274 2.733 -0.749 1.00 92.25 92 TYR A N 1
ATOM 663 C CA . TYR A 1 92 ? -0.510 3.558 0.428 1.00 92.25 92 TYR A CA 1
ATOM 664 C C . TYR A 1 92 ? -1.448 2.805 1.384 1.00 92.25 92 TYR A C 1
ATOM 666 O O . TYR A 1 92 ? -2.673 2.891 1.263 1.00 92.25 92 TYR A O 1
ATOM 674 N N . VAL A 1 93 ? -0.855 1.999 2.275 1.00 87.94 93 VAL A N 1
ATOM 675 C CA . VAL A 1 93 ? -1.527 0.983 3.120 1.00 87.94 93 VAL A CA 1
ATOM 676 C C . VAL A 1 93 ? -1.024 0.972 4.556 1.00 87.94 93 VAL A C 1
ATOM 678 O O . VAL A 1 93 ? 0.131 1.396 4.787 1.00 87.94 93 VAL A O 1
#

pLDDT: mean 83.57, std 10.5, range [53.47, 95.0]

Organism: Acyrthosiphon pisum (NCBI:txid7029)

Radius of gyration: 20.88 Å; chains: 1; bounding box: 26×38×69 Å